Protein AF-A0A644ZK56-F1 (afdb_monomer)

Organism: NCBI:txid1076179

Foldseek 3Di:
DDDDCVVVVVVVVVVVVVVVPPVPDDDDDDDPCVVVVVVLVVLVVVLVVQLVVLVVVLVDDLVPDDPVRLLVSLVSCVVVVSVVDPPSLVVSCVVSVHDSVSSVVSVVVVVVD

Radius of gyration: 19.16 Å; Cα contacts (8 Å, |Δi|>4): 48; chains: 1; bounding box: 50×35×53 Å

Secondary structure (DSSP, 8-state):
-----HHHHHHHHHHHHHHH--TT----S-TTSHHHHHHHHHHHHHHHHHHHHHHHHHT--GGG--HHHHHHHHHHHHHTTGGGSTTHHHHHHHHHTS-HHHHHHHHHHHTT-

pLDDT: mean 80.93, std 18.7, range [33.81, 97.31]

Nearest PDB structures (foldseek):
  7bxx-assembly2_B  TM=3.144E-01  e=5.732E+00  Clostridium tetani E88

Structure (mmCIF, N/CA/C/O backbone):
data_AF-A0A644ZK56-F1
#
_entry.id   AF-A0A644ZK56-F1
#
loop_
_atom_site.group_PDB
_atom_site.id
_atom_site.type_symbol
_atom_site.label_atom_id
_atom_site.label_alt_id
_atom_site.label_comp_id
_atom_site.label_asym_id
_atom_site.label_entity_id
_atom_site.label_seq_id
_atom_site.pdbx_PDB_ins_code
_atom_site.Cartn_x
_atom_si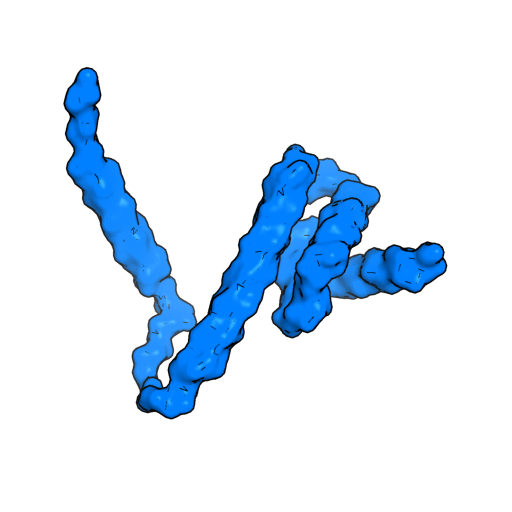te.Cartn_y
_atom_site.Cartn_z
_atom_site.occupancy
_atom_site.B_iso_or_equiv
_atom_site.auth_seq_id
_atom_site.auth_comp_id
_atom_site.auth_asym_id
_atom_site.auth_atom_id
_atom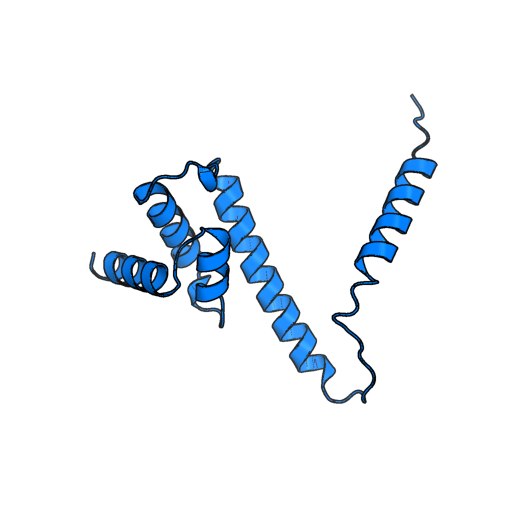_site.pdbx_PDB_model_num
ATOM 1 N N . MET A 1 1 ? 11.995 -7.591 -42.217 1.00 45.91 1 MET A N 1
ATOM 2 C CA . MET A 1 1 ? 12.918 -6.586 -41.652 1.00 45.91 1 MET A CA 1
ATOM 3 C C . MET A 1 1 ? 13.711 -7.303 -40.575 1.00 45.91 1 MET A C 1
ATOM 5 O O . MET A 1 1 ? 13.101 -7.749 -39.616 1.00 45.91 1 MET A O 1
ATOM 9 N N . ASN A 1 2 ? 15.000 -7.555 -40.804 1.00 46.06 2 ASN A N 1
ATOM 10 C CA . ASN A 1 2 ? 15.869 -8.178 -39.806 1.00 46.06 2 ASN A CA 1
ATOM 11 C C . ASN A 1 2 ? 16.413 -7.041 -38.938 1.00 46.06 2 ASN A C 1
ATOM 13 O O . ASN A 1 2 ? 17.191 -6.232 -39.436 1.00 46.06 2 ASN A O 1
ATOM 17 N N . ILE A 1 3 ? 15.897 -6.900 -37.719 1.00 71.25 3 ILE A N 1
ATOM 18 C CA . ILE A 1 3 ? 16.342 -5.863 -36.788 1.00 71.25 3 ILE A CA 1
ATOM 19 C C . ILE A 1 3 ? 17.386 -6.512 -35.895 1.00 71.25 3 ILE A C 1
ATOM 21 O O . ILE A 1 3 ? 17.092 -7.484 -35.200 1.00 71.25 3 ILE A O 1
ATOM 25 N N . ASP A 1 4 ? 18.605 -5.992 -35.961 1.00 73.88 4 ASP A N 1
ATOM 26 C CA . ASP A 1 4 ? 19.695 -6.429 -35.105 1.00 73.88 4 ASP A CA 1
ATOM 27 C C . ASP A 1 4 ? 19.423 -5.962 -33.669 1.00 73.88 4 ASP A C 1
ATOM 29 O O . ASP A 1 4 ? 19.371 -4.767 -33.382 1.00 73.88 4 ASP A O 1
ATOM 33 N N . ILE A 1 5 ? 19.188 -6.926 -32.781 1.00 82.69 5 ILE A N 1
ATOM 34 C CA . ILE A 1 5 ? 18.889 -6.706 -31.361 1.00 82.69 5 ILE A CA 1
ATOM 35 C C . ILE A 1 5 ? 20.122 -6.892 -30.470 1.00 82.69 5 ILE A C 1
ATOM 37 O O . ILE A 1 5 ? 20.001 -6.859 -29.246 1.00 82.69 5 ILE A O 1
ATOM 41 N N . THR A 1 6 ? 21.307 -7.094 -31.052 1.00 86.75 6 THR A N 1
ATOM 42 C CA . THR A 1 6 ? 22.541 -7.373 -30.303 1.00 86.75 6 THR A CA 1
ATOM 43 C C . THR A 1 6 ? 22.851 -6.261 -29.303 1.00 86.75 6 THR A C 1
ATOM 45 O O . THR A 1 6 ? 23.211 -6.533 -28.158 1.00 86.75 6 THR A O 1
ATOM 48 N N . ASP A 1 7 ? 22.647 -5.005 -29.695 1.00 83.94 7 ASP A N 1
ATOM 49 C CA . ASP A 1 7 ? 22.898 -3.864 -28.814 1.00 83.94 7 ASP A CA 1
ATOM 50 C C . ASP A 1 7 ? 21.850 -3.734 -27.702 1.00 83.94 7 ASP A C 1
ATOM 52 O O . ASP A 1 7 ? 22.176 -3.319 -26.590 1.00 83.94 7 ASP A O 1
ATOM 56 N N . LEU A 1 8 ? 20.613 -4.171 -27.957 1.00 85.12 8 LEU A N 1
ATOM 57 C CA . LEU A 1 8 ? 19.564 -4.214 -26.939 1.00 85.12 8 LEU A CA 1
ATOM 58 C C . LEU A 1 8 ? 19.853 -5.292 -25.884 1.00 85.12 8 LEU A C 1
ATOM 60 O O . LEU A 1 8 ? 19.662 -5.053 -24.693 1.00 85.12 8 LEU A O 1
ATOM 64 N N . LEU A 1 9 ? 20.364 -6.450 -26.311 1.00 82.12 9 LEU A N 1
ATOM 65 C CA . LEU A 1 9 ? 20.772 -7.530 -25.408 1.00 82.12 9 LEU A CA 1
ATOM 66 C C . LEU A 1 9 ? 21.972 -7.117 -24.545 1.00 82.12 9 LEU A C 1
ATOM 68 O O . LEU A 1 9 ? 21.956 -7.322 -23.336 1.00 82.12 9 LEU A O 1
ATOM 72 N N . ARG A 1 10 ? 22.961 -6.422 -25.122 1.00 84.56 10 ARG A N 1
ATOM 73 C CA . ARG A 1 10 ? 24.086 -5.868 -24.346 1.00 84.56 10 ARG A CA 1
ATOM 74 C C . ARG A 1 10 ? 23.635 -4.851 -23.301 1.00 84.56 10 ARG A C 1
ATOM 76 O O . ARG A 1 10 ? 24.148 -4.855 -22.187 1.00 84.56 10 ARG A O 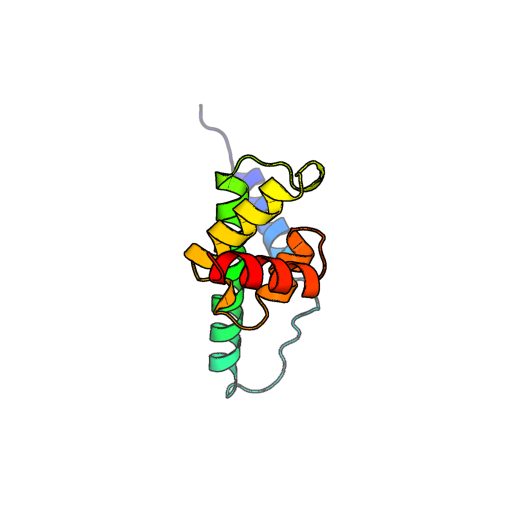1
ATOM 83 N N . ALA A 1 11 ? 22.685 -3.981 -23.645 1.00 85.06 11 ALA A N 1
ATOM 84 C CA . ALA A 1 11 ? 22.137 -3.019 -22.694 1.00 85.06 11 ALA A CA 1
ATOM 85 C C . ALA A 1 11 ? 21.414 -3.721 -21.533 1.00 85.06 11 ALA A C 1
ATOM 87 O O . ALA A 1 11 ? 21.584 -3.326 -20.381 1.00 85.06 11 ALA A O 1
ATOM 88 N N . HIS A 1 12 ? 20.655 -4.782 -21.823 1.00 83.31 12 HIS A N 1
ATOM 89 C CA . HIS A 1 12 ? 19.999 -5.600 -20.804 1.00 83.31 12 HIS A CA 1
ATOM 90 C C . HIS A 1 12 ? 21.002 -6.252 -19.839 1.00 83.31 12 HIS A C 1
ATOM 92 O O . HIS A 1 12 ? 20.793 -6.216 -18.625 1.00 83.31 12 HIS A O 1
ATOM 98 N N . ASP A 1 13 ? 22.096 -6.808 -20.358 1.00 82.25 13 ASP A N 1
ATOM 99 C CA . ASP A 1 13 ? 23.096 -7.494 -19.535 1.00 82.25 13 ASP A CA 1
ATOM 100 C C . ASP A 1 13 ? 23.841 -6.514 -18.619 1.00 82.25 13 ASP A C 1
ATOM 102 O O . ASP A 1 13 ? 23.969 -6.758 -17.422 1.00 82.25 13 ASP A O 1
ATOM 106 N N . LEU A 1 14 ? 24.219 -5.339 -19.135 1.00 82.94 14 LEU A N 1
ATOM 107 C CA . LEU A 1 14 ? 24.844 -4.286 -18.327 1.00 82.94 14 LEU A CA 1
ATOM 108 C C . LEU A 1 14 ? 23.910 -3.752 -17.231 1.00 82.94 14 LEU A C 1
ATOM 110 O O . LEU A 1 14 ? 24.354 -3.489 -16.113 1.00 82.94 14 LEU A O 1
ATOM 114 N N . LEU A 1 15 ? 22.619 -3.583 -17.537 1.00 82.06 15 LEU A N 1
ATOM 115 C CA . LEU A 1 15 ? 21.621 -3.169 -16.548 1.00 82.06 15 LEU A CA 1
ATOM 116 C C . LEU A 1 15 ? 21.403 -4.253 -15.486 1.00 82.06 15 LEU A C 1
ATOM 118 O O . LEU A 1 15 ? 21.271 -3.924 -14.309 1.00 82.06 15 LEU A O 1
ATOM 122 N N . SER A 1 16 ? 21.410 -5.526 -15.884 1.00 71.94 16 SER A N 1
ATOM 123 C CA . SER A 1 16 ? 21.289 -6.661 -14.964 1.00 71.94 16 SER A CA 1
ATOM 124 C C . SER A 1 16 ? 22.471 -6.726 -14.000 1.00 71.94 16 SER A C 1
ATOM 126 O O . SER A 1 16 ? 22.264 -6.824 -12.790 1.00 71.94 16 SER A O 1
ATOM 128 N N . ASP A 1 17 ? 23.695 -6.571 -14.505 1.00 74.62 17 ASP A N 1
ATOM 129 C CA . ASP A 1 17 ? 24.903 -6.530 -13.676 1.00 74.62 17 ASP A CA 1
ATOM 130 C C . ASP A 1 17 ? 24.872 -5.360 -12.684 1.00 74.62 17 ASP A C 1
ATOM 132 O O . ASP A 1 17 ? 25.224 -5.519 -11.515 1.00 74.62 17 ASP A O 1
ATOM 136 N N . LEU A 1 18 ? 24.378 -4.190 -13.102 1.00 70.38 18 LEU A N 1
ATOM 137 C CA . LEU A 1 18 ? 24.281 -3.019 -12.229 1.00 70.38 18 LEU A CA 1
ATOM 138 C C . LEU A 1 18 ? 23.278 -3.216 -11.080 1.00 70.38 18 LEU A C 1
ATOM 140 O O . LEU A 1 18 ? 23.518 -2.756 -9.964 1.00 70.38 18 LEU A O 1
ATOM 144 N N . VAL A 1 19 ? 22.170 -3.922 -11.331 1.00 70.56 19 VAL A N 1
ATOM 145 C CA . VAL A 1 19 ? 21.156 -4.249 -10.310 1.00 70.56 19 VAL A CA 1
ATOM 146 C C . VAL A 1 19 ? 21.698 -5.248 -9.280 1.00 70.56 19 VAL A C 1
ATOM 148 O O . VAL A 1 19 ? 21.314 -5.195 -8.109 1.00 70.56 19 VAL A O 1
ATOM 151 N N . VAL A 1 20 ? 22.626 -6.125 -9.680 1.00 58.91 20 VAL A N 1
ATOM 152 C CA . VAL A 1 20 ? 23.298 -7.078 -8.779 1.00 58.91 20 VAL A CA 1
ATOM 153 C C . VAL A 1 20 ? 24.310 -6.380 -7.858 1.00 58.91 20 VAL A C 1
ATOM 155 O O . VAL A 1 20 ? 24.513 -6.825 -6.729 1.00 58.91 20 VAL A O 1
ATOM 158 N N . ILE A 1 21 ? 24.870 -5.232 -8.256 1.00 50.41 21 ILE A N 1
ATOM 159 C CA . ILE A 1 21 ? 25.763 -4.403 -7.421 1.00 50.41 21 ILE A CA 1
ATOM 160 C C . ILE A 1 21 ? 24.935 -3.489 -6.492 1.00 50.41 21 ILE A C 1
ATOM 162 O O . ILE A 1 21 ? 25.194 -2.298 -6.339 1.00 50.41 21 ILE A O 1
ATOM 166 N N . ASN A 1 22 ? 23.916 -4.035 -5.827 1.00 45.34 22 ASN A N 1
ATOM 167 C CA . ASN A 1 22 ? 23.358 -3.408 -4.634 1.00 45.34 22 ASN A CA 1
ATOM 168 C C . ASN A 1 22 ? 24.117 -3.955 -3.408 1.00 45.34 22 ASN A C 1
ATOM 170 O O . ASN A 1 22 ? 23.954 -5.129 -3.068 1.00 45.34 22 ASN A O 1
ATOM 174 N N . PRO A 1 23 ? 24.933 -3.146 -2.704 1.00 45.72 23 PRO A N 1
ATOM 175 C CA . PRO A 1 23 ? 25.720 -3.604 -1.558 1.00 45.72 23 PRO A CA 1
ATOM 176 C C . PRO A 1 23 ? 24.884 -4.013 -0.328 1.00 45.72 23 PRO A C 1
ATOM 178 O O . PRO A 1 23 ? 25.461 -4.369 0.696 1.00 45.72 23 PRO A O 1
ATOM 181 N N . ALA A 1 24 ? 23.548 -4.031 -0.406 1.00 50.28 24 ALA A N 1
ATOM 182 C CA . ALA A 1 24 ? 22.684 -4.566 0.648 1.00 50.28 24 ALA A CA 1
ATOM 183 C C . ALA A 1 24 ? 22.723 -6.106 0.796 1.00 50.28 24 ALA A C 1
ATOM 185 O O . ALA A 1 24 ? 22.090 -6.641 1.704 1.00 50.28 24 ALA A O 1
ATOM 186 N N . ARG A 1 25 ? 23.466 -6.839 -0.048 1.00 51.22 25 ARG A N 1
ATOM 187 C CA . ARG A 1 25 ? 23.716 -8.282 0.123 1.00 51.22 25 ARG A CA 1
ATOM 188 C C . ARG A 1 25 ? 25.200 -8.624 -0.014 1.00 51.22 25 ARG A C 1
ATOM 190 O O . ARG A 1 25 ? 25.639 -9.121 -1.043 1.00 51.22 25 ARG A O 1
ATOM 197 N N . ARG A 1 26 ? 25.978 -8.406 1.048 1.00 42.59 26 ARG A N 1
ATOM 198 C CA . ARG A 1 26 ? 27.224 -9.161 1.257 1.00 42.59 26 ARG A CA 1
ATOM 199 C C . ARG A 1 26 ? 26.908 -10.383 2.116 1.00 42.59 26 ARG A C 1
ATOM 201 O O . ARG A 1 26 ? 26.750 -10.262 3.325 1.00 42.59 26 ARG A O 1
ATOM 208 N N . GLN A 1 27 ? 26.766 -11.531 1.461 1.00 47.91 27 GLN A N 1
ATOM 209 C CA . GLN A 1 27 ? 26.772 -12.851 2.085 1.00 47.91 27 GLN A CA 1
ATOM 210 C C . GLN A 1 27 ? 28.219 -13.354 2.116 1.00 47.91 27 GLN A C 1
ATOM 212 O O . GLN A 1 27 ? 28.753 -13.710 1.074 1.00 47.91 27 GLN A O 1
ATOM 217 N N . ASP A 1 28 ? 28.815 -13.414 3.304 1.00 46.06 28 ASP A N 1
ATOM 218 C CA . ASP A 1 28 ? 30.020 -14.200 3.593 1.00 46.06 28 ASP A CA 1
ATOM 219 C C . ASP A 1 28 ? 29.846 -14.836 4.985 1.00 46.06 28 ASP A C 1
ATOM 221 O O . ASP A 1 28 ? 30.267 -14.262 5.986 1.00 46.06 28 ASP A O 1
ATOM 225 N N . ALA A 1 29 ? 29.152 -15.982 5.064 1.00 33.81 29 ALA A N 1
ATOM 226 C CA . ALA A 1 29 ? 29.120 -16.907 6.215 1.00 33.81 29 ALA A CA 1
ATOM 227 C C . ALA A 1 29 ? 28.318 -18.195 5.878 1.00 33.81 29 ALA A C 1
ATOM 229 O O . ALA A 1 29 ? 27.509 -18.171 4.951 1.00 33.81 29 ALA A O 1
ATOM 230 N N . PRO A 1 30 ? 28.564 -19.339 6.557 1.00 40.84 30 PRO A N 1
ATOM 231 C CA . PRO A 1 30 ? 28.507 -20.674 5.962 1.00 40.84 30 PRO A CA 1
ATOM 232 C C . PRO A 1 30 ? 27.110 -21.310 5.850 1.00 40.84 30 PRO A C 1
ATOM 234 O O . PRO A 1 30 ? 26.130 -20.907 6.463 1.00 40.84 30 PRO A O 1
ATOM 237 N N . GLU A 1 31 ? 27.057 -22.352 5.024 1.00 46.44 31 GLU A N 1
ATOM 238 C CA . GLU A 1 31 ? 25.918 -22.878 4.258 1.00 46.44 31 GLU A CA 1
ATOM 239 C C . GLU A 1 31 ? 24.784 -23.590 5.027 1.00 46.44 31 GLU A C 1
ATOM 241 O O . GLU A 1 31 ? 24.080 -24.414 4.447 1.00 46.44 31 GLU A O 1
ATOM 246 N N . ALA A 1 32 ? 24.537 -23.257 6.295 1.00 44.06 32 ALA A N 1
ATOM 247 C CA . ALA A 1 32 ? 23.440 -23.848 7.071 1.00 44.06 32 ALA A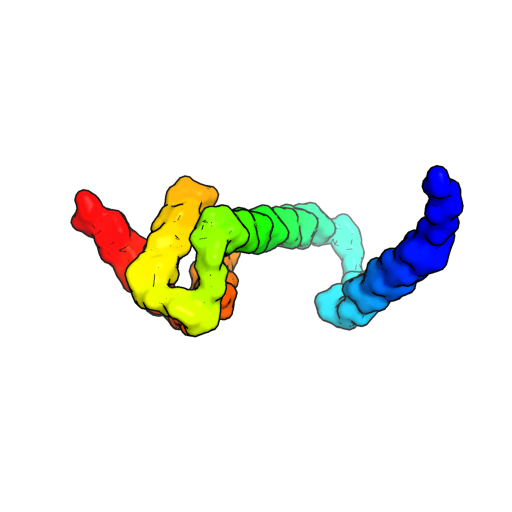 CA 1
ATOM 248 C C . ALA A 1 32 ? 22.139 -23.011 7.093 1.00 44.06 32 ALA A C 1
ATOM 250 O O . ALA A 1 32 ? 21.104 -23.526 7.508 1.00 44.06 32 ALA A O 1
ATOM 251 N N . GLU A 1 33 ? 22.144 -21.759 6.610 1.00 44.84 33 GLU A N 1
ATOM 252 C CA . GLU A 1 33 ? 20.998 -20.828 6.750 1.00 44.84 33 GLU A CA 1
ATOM 253 C C . GLU A 1 33 ? 20.255 -20.482 5.436 1.00 44.84 33 GLU A C 1
ATOM 255 O O . GLU A 1 33 ? 19.207 -19.834 5.454 1.00 44.84 33 GLU A O 1
ATOM 260 N N . LYS A 1 34 ? 20.722 -20.968 4.274 1.00 46.25 34 LYS A N 1
ATOM 261 C CA . LYS A 1 34 ? 20.186 -20.585 2.943 1.00 46.25 34 LYS A CA 1
ATOM 262 C C . LYS A 1 34 ? 18.727 -21.006 2.676 1.00 46.25 34 LYS A C 1
ATOM 264 O O . LYS A 1 34 ? 18.108 -20.497 1.739 1.00 46.25 34 LYS A O 1
ATOM 269 N N . SER A 1 35 ? 18.159 -21.929 3.450 1.00 50.69 35 SER A N 1
ATOM 270 C CA . SER A 1 35 ? 16.767 -22.379 3.289 1.00 50.69 35 SER A CA 1
ATOM 271 C C . SER A 1 35 ? 15.746 -21.391 3.866 1.00 50.69 35 SER A C 1
ATOM 273 O O . SER A 1 35 ? 14.667 -21.249 3.290 1.00 50.69 35 SER A O 1
ATOM 275 N N . PHE A 1 36 ? 16.087 -20.655 4.929 1.00 46.94 36 PHE A N 1
ATOM 276 C CA . PHE A 1 36 ? 15.198 -19.640 5.513 1.00 46.94 36 PHE A CA 1
ATOM 277 C C . PHE A 1 36 ? 15.163 -18.349 4.678 1.00 46.94 36 PHE A C 1
ATOM 279 O O . PHE A 1 36 ? 14.083 -17.812 4.434 1.00 46.94 36 PHE A O 1
ATOM 286 N N . GLU A 1 37 ? 16.308 -17.892 4.156 1.00 45.69 37 GLU A N 1
ATOM 287 C CA . GLU A 1 37 ? 16.375 -16.656 3.355 1.00 45.69 37 GLU A CA 1
ATOM 288 C C . GLU A 1 37 ? 15.683 -16.769 1.985 1.00 45.69 37 GLU A C 1
ATOM 290 O O . GLU A 1 37 ? 15.062 -15.811 1.520 1.00 45.69 37 GLU A O 1
ATOM 295 N N . ARG A 1 38 ? 15.747 -17.937 1.322 1.00 50.34 38 ARG A N 1
ATOM 296 C CA . ARG A 1 38 ? 15.025 -18.153 0.052 1.00 50.34 38 ARG A CA 1
ATOM 297 C C . ARG A 1 38 ? 13.509 -18.149 0.240 1.00 50.34 38 ARG A C 1
ATOM 299 O O . ARG A 1 38 ? 12.802 -17.654 -0.634 1.00 50.34 38 ARG A O 1
ATOM 306 N N . PHE A 1 39 ? 13.017 -18.690 1.356 1.00 53.34 39 PHE A N 1
ATOM 307 C CA . PHE A 1 39 ? 11.586 -18.709 1.652 1.00 53.34 39 PHE A CA 1
ATOM 308 C C . PHE A 1 39 ? 11.064 -17.298 1.945 1.00 53.34 39 PHE A C 1
ATOM 310 O O . PHE A 1 39 ? 10.080 -16.881 1.339 1.00 53.34 39 PHE A O 1
ATOM 317 N N . ASP A 1 40 ? 11.766 -16.535 2.787 1.00 60.25 40 ASP A N 1
ATOM 318 C CA . ASP A 1 40 ? 11.382 -15.159 3.119 1.00 60.25 40 ASP A CA 1
ATOM 319 C C . ASP A 1 40 ? 11.418 -14.249 1.880 1.00 60.25 40 ASP A C 1
ATOM 321 O O . ASP A 1 40 ? 10.436 -13.580 1.570 1.00 60.25 40 ASP A O 1
ATOM 325 N N . GLY A 1 41 ? 12.482 -14.325 1.069 1.00 66.06 41 GLY A N 1
ATOM 326 C CA . GLY A 1 41 ? 12.588 -13.554 -0.175 1.00 66.06 41 GLY A CA 1
ATOM 327 C C . GLY A 1 41 ? 11.511 -13.887 -1.216 1.00 66.06 41 GLY A C 1
ATOM 328 O O . GLY A 1 41 ? 11.051 -12.988 -1.922 1.00 66.06 41 GLY A O 1
ATOM 329 N N . SER A 1 42 ? 11.086 -15.153 -1.292 1.00 77.31 42 SER A N 1
ATOM 330 C CA . SER A 1 42 ? 10.023 -15.597 -2.201 1.00 77.31 42 SER A CA 1
ATOM 331 C C . SER A 1 42 ? 8.632 -15.176 -1.726 1.00 77.31 42 SER A C 1
ATOM 333 O O . SER A 1 42 ? 7.787 -14.823 -2.544 1.00 77.31 42 SER A O 1
ATOM 335 N N . VAL A 1 43 ? 8.360 -15.207 -0.420 1.00 81.44 43 VAL A N 1
ATOM 336 C CA . VAL A 1 43 ? 7.080 -14.732 0.134 1.00 81.44 43 VAL A CA 1
ATOM 337 C C . VAL A 1 43 ? 6.961 -13.222 -0.049 1.00 81.44 43 VAL A C 1
ATOM 339 O O . VAL A 1 43 ? 5.933 -12.706 -0.485 1.00 81.44 43 VAL A O 1
ATOM 342 N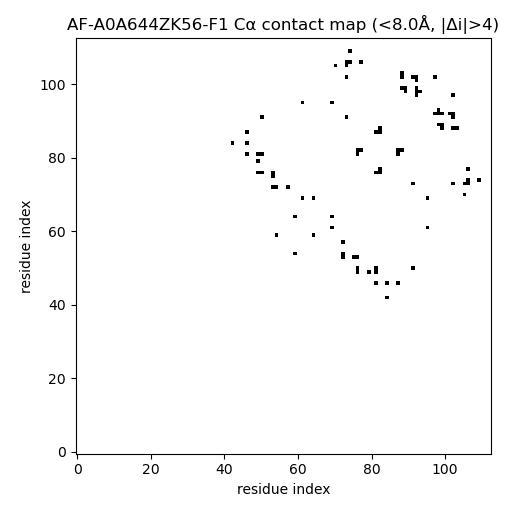 N . ASP A 1 44 ? 8.051 -12.515 0.218 1.00 83.94 44 ASP A N 1
ATOM 343 C CA . ASP A 1 44 ? 8.165 -11.075 0.072 1.00 83.94 44 ASP A CA 1
ATOM 344 C C . ASP A 1 44 ? 7.954 -10.616 -1.384 1.00 83.94 44 ASP A C 1
ATOM 346 O O . ASP A 1 44 ? 7.285 -9.607 -1.630 1.00 83.94 44 ASP A O 1
ATOM 350 N N . SER A 1 45 ? 8.473 -11.372 -2.363 1.00 86.25 45 SER A N 1
ATOM 351 C CA . SER A 1 45 ? 8.226 -11.120 -3.788 1.00 86.25 45 SER A CA 1
ATOM 352 C C . SER A 1 45 ? 6.784 -11.403 -4.196 1.00 86.25 45 SER A C 1
ATOM 354 O O . SER A 1 45 ? 6.215 -10.589 -4.913 1.00 86.25 45 SER A O 1
ATOM 356 N N . ILE A 1 46 ? 6.173 -12.481 -3.693 1.00 88.56 46 ILE A N 1
ATOM 357 C CA . ILE A 1 46 ? 4.760 -12.792 -3.963 1.00 88.56 46 ILE A CA 1
ATOM 358 C C . ILE A 1 46 ? 3.857 -11.667 -3.441 1.00 88.56 46 ILE A C 1
ATOM 360 O O . ILE A 1 46 ? 2.962 -11.206 -4.144 1.00 88.56 46 ILE A O 1
ATOM 364 N N . VAL A 1 47 ? 4.109 -11.170 -2.226 1.00 91.19 47 VAL A N 1
ATOM 365 C CA . VAL A 1 47 ? 3.349 -10.043 -1.660 1.00 91.19 47 VAL A CA 1
ATOM 366 C C . VAL A 1 47 ? 3.471 -8.799 -2.540 1.00 91.19 47 VAL A C 1
ATOM 368 O O . VAL A 1 47 ? 2.463 -8.144 -2.797 1.00 91.19 47 VAL A O 1
ATOM 371 N N . ARG A 1 48 ? 4.682 -8.475 -3.016 1.00 92.88 48 ARG A N 1
ATOM 372 C CA . ARG A 1 48 ? 4.890 -7.358 -3.953 1.00 92.88 48 ARG A CA 1
ATOM 373 C C . ARG A 1 48 ? 4.104 -7.546 -5.245 1.00 92.88 48 ARG A C 1
ATOM 375 O O . ARG A 1 48 ? 3.362 -6.652 -5.624 1.00 92.88 48 ARG A O 1
ATOM 382 N N . GLU A 1 49 ? 4.209 -8.718 -5.861 1.00 93.38 49 GLU A N 1
ATOM 383 C CA . GLU A 1 49 ? 3.531 -9.025 -7.120 1.00 93.38 49 GLU A CA 1
ATOM 384 C C . GLU A 1 49 ? 2.010 -8.875 -7.001 1.00 93.38 49 GLU A C 1
ATOM 386 O O . GLU A 1 49 ? 1.369 -8.291 -7.876 1.00 93.38 49 GLU A O 1
ATOM 391 N N . ILE A 1 50 ? 1.419 -9.330 -5.892 1.00 93.50 50 ILE A N 1
ATOM 392 C CA . ILE A 1 50 ? -0.019 -9.172 -5.653 1.00 93.50 50 ILE A CA 1
ATOM 393 C C . ILE A 1 50 ? -0.388 -7.691 -5.497 1.00 93.50 50 ILE A C 1
ATOM 395 O O . ILE A 1 50 ? -1.398 -7.259 -6.057 1.00 93.50 50 ILE A O 1
ATOM 399 N N . ILE A 1 51 ? 0.406 -6.915 -4.751 1.00 95.25 51 ILE A N 1
ATOM 400 C CA . ILE A 1 51 ? 0.183 -5.473 -4.567 1.00 95.25 51 ILE A CA 1
ATOM 401 C C . ILE A 1 51 ? 0.219 -4.757 -5.920 1.00 95.25 51 ILE A C 1
ATOM 403 O O . ILE A 1 51 ? -0.737 -4.056 -6.261 1.00 95.25 51 ILE A O 1
ATOM 407 N N . ASP A 1 52 ? 1.271 -4.990 -6.704 1.00 94.75 52 ASP A N 1
ATOM 408 C CA . ASP A 1 52 ? 1.473 -4.372 -8.014 1.00 94.75 52 ASP A CA 1
ATOM 409 C C . ASP A 1 52 ? 0.353 -4.758 -8.984 1.00 94.75 52 ASP A C 1
ATOM 411 O O . ASP A 1 52 ? -0.214 -3.896 -9.656 1.00 94.75 52 ASP A O 1
ATOM 415 N N . THR A 1 53 ? -0.045 -6.033 -8.988 1.00 95.06 53 THR A N 1
ATOM 416 C CA . THR A 1 53 ? -1.158 -6.531 -9.805 1.00 95.06 53 THR A CA 1
ATOM 417 C C . THR A 1 53 ? -2.465 -5.828 -9.452 1.00 95.06 53 THR A C 1
ATOM 419 O O . THR A 1 53 ? -3.166 -5.358 -10.340 1.00 95.06 53 THR A O 1
ATOM 422 N N . VAL A 1 54 ? -2.800 -5.702 -8.163 1.00 96.25 54 VAL A N 1
ATOM 423 C CA . VAL A 1 54 ? -4.043 -5.039 -7.729 1.00 96.25 54 VAL A CA 1
ATOM 424 C C . VAL A 1 54 ? -4.059 -3.557 -8.107 1.00 96.25 54 VAL A C 1
ATOM 426 O O . VAL A 1 54 ? -5.109 -3.028 -8.479 1.00 96.25 54 VAL A O 1
ATOM 429 N N . ILE A 1 55 ? -2.915 -2.877 -8.015 1.00 94.75 55 ILE A N 1
ATOM 430 C CA . ILE A 1 55 ? -2.792 -1.473 -8.423 1.00 94.75 55 ILE A CA 1
ATOM 431 C C . ILE A 1 55 ? -2.950 -1.355 -9.939 1.00 94.75 55 ILE A C 1
ATOM 433 O O . ILE A 1 55 ? -3.749 -0.541 -10.401 1.00 94.75 55 ILE A O 1
ATOM 437 N N . LEU A 1 56 ? -2.262 -2.199 -10.707 1.00 93.88 56 LEU A N 1
ATOM 438 C CA . LEU A 1 56 ? -2.333 -2.206 -12.165 1.00 93.88 56 LEU A CA 1
ATOM 439 C C . LEU A 1 56 ? -3.756 -2.493 -12.666 1.00 93.88 56 LEU A C 1
ATOM 441 O O . LEU A 1 56 ? -4.284 -1.734 -13.476 1.00 93.88 56 LEU A O 1
ATOM 445 N N . GLU A 1 57 ? -4.406 -3.531 -12.131 1.00 92.94 57 GLU A N 1
ATOM 446 C CA . GLU A 1 57 ? -5.791 -3.913 -12.452 1.00 92.94 57 GLU A CA 1
ATOM 447 C C . GLU A 1 57 ? -6.797 -2.800 -12.123 1.00 92.94 57 GLU A C 1
ATOM 449 O O . GLU A 1 57 ? -7.862 -2.721 -12.731 1.00 92.94 57 GLU A O 1
ATOM 454 N N . SER A 1 58 ? -6.481 -1.929 -11.160 1.00 92.38 58 SER A N 1
ATOM 455 C CA . SER A 1 58 ? -7.366 -0.829 -10.784 1.00 92.38 58 SER A CA 1
ATOM 456 C C . SER A 1 58 ? -7.360 0.344 -11.764 1.00 92.38 58 SER A C 1
ATOM 458 O O . SER A 1 58 ? -8.308 1.126 -11.758 1.00 92.38 58 SER A O 1
ATOM 460 N N . GLY A 1 59 ? -6.294 0.503 -12.560 1.00 91.75 59 GLY A N 1
ATOM 461 C CA . GLY A 1 59 ? -6.090 1.665 -13.433 1.00 91.75 59 GLY A CA 1
ATOM 462 C C . GLY A 1 59 ? -5.904 3.001 -12.697 1.00 91.75 59 GLY A C 1
ATOM 463 O O . GLY A 1 59 ? -5.905 4.056 -13.331 1.00 91.75 59 GLY A O 1
ATOM 464 N N . LEU A 1 60 ? -5.760 2.980 -11.368 1.00 90.50 60 LEU A N 1
ATOM 465 C CA . LEU A 1 60 ? -5.681 4.180 -10.542 1.00 90.50 60 LEU A CA 1
ATOM 466 C C . LEU A 1 60 ? -4.264 4.754 -10.501 1.00 90.50 60 LEU A C 1
ATOM 468 O O . LEU A 1 60 ? -3.273 4.034 -10.377 1.00 90.50 60 LEU A O 1
ATOM 472 N N . LYS A 1 61 ? -4.175 6.086 -10.484 1.00 90.88 61 LYS A N 1
ATOM 473 C CA . LYS A 1 61 ? -2.953 6.795 -10.095 1.00 90.88 61 LYS A CA 1
ATOM 474 C C . LYS A 1 61 ? -2.959 6.982 -8.583 1.00 90.88 61 LYS A C 1
ATOM 476 O O . LYS A 1 61 ? -3.759 7.752 -8.064 1.00 90.88 61 LYS A O 1
ATOM 481 N N . LEU A 1 62 ? -2.055 6.308 -7.868 1.00 88.62 62 LEU A N 1
ATOM 482 C CA . LEU A 1 62 ? -2.022 6.342 -6.396 1.00 88.62 62 LEU A CA 1
ATOM 483 C C . LEU A 1 62 ? -1.893 7.758 -5.814 1.00 88.62 62 LEU A C 1
ATOM 485 O O . LEU A 1 62 ? -2.484 8.038 -4.771 1.00 88.62 62 LEU A O 1
ATOM 489 N N . VAL A 1 63 ? -1.168 8.645 -6.500 1.00 89.19 63 VAL A N 1
ATOM 490 C CA . VAL A 1 63 ? -0.965 10.045 -6.087 1.00 89.19 63 VAL A CA 1
ATOM 491 C C . VAL A 1 63 ? -2.284 10.820 -6.027 1.00 89.19 63 VAL A C 1
ATOM 493 O O . VAL A 1 63 ? -2.500 11.566 -5.077 1.00 89.19 63 VAL A O 1
ATOM 496 N N . ASP A 1 64 ? -3.183 10.578 -6.982 1.00 89.88 64 ASP A N 1
ATOM 497 C CA . ASP A 1 64 ? -4.457 11.297 -7.117 1.00 89.88 64 ASP A CA 1
ATOM 498 C C . ASP A 1 64 ? -5.642 10.500 -6.542 1.00 89.88 64 ASP A C 1
ATOM 500 O O . ASP A 1 64 ? -6.793 10.923 -6.637 1.00 89.88 64 ASP A O 1
ATOM 504 N N . SER A 1 65 ? -5.370 9.329 -5.955 1.00 91.00 65 SER A N 1
ATOM 505 C CA . SER A 1 65 ? -6.409 8.430 -5.456 1.00 91.00 65 SER A CA 1
ATOM 506 C C . SER A 1 65 ? -7.076 8.962 -4.188 1.00 91.00 65 SER A C 1
ATOM 508 O O . SER A 1 65 ? -6.436 9.374 -3.213 1.00 91.00 65 SER A O 1
ATOM 510 N N . THR A 1 66 ? -8.400 8.904 -4.188 1.00 95.25 66 THR A N 1
ATOM 511 C CA . THR A 1 66 ? -9.260 9.262 -3.066 1.00 95.25 66 THR A CA 1
ATOM 512 C C . THR A 1 66 ? -9.161 8.239 -1.934 1.00 95.25 66 THR A C 1
ATOM 514 O O . THR A 1 66 ? -8.703 7.104 -2.092 1.00 95.25 66 THR A O 1
ATOM 517 N N . THR A 1 67 ? -9.654 8.610 -0.751 1.00 92.62 67 THR A N 1
ATOM 518 C CA . THR A 1 67 ? -9.709 7.691 0.394 1.00 92.62 67 THR A CA 1
ATOM 519 C C . THR A 1 67 ? -10.529 6.432 0.106 1.00 92.62 67 THR A C 1
ATOM 521 O O . THR A 1 67 ? -10.116 5.346 0.508 1.00 92.62 67 THR A O 1
ATOM 524 N N . SER A 1 68 ? -11.653 6.560 -0.604 1.00 93.25 68 SER A N 1
ATOM 525 C CA . SER A 1 68 ? -12.511 5.423 -0.958 1.00 93.25 68 SER A CA 1
ATOM 526 C C . SER A 1 68 ? -11.814 4.474 -1.939 1.00 93.25 68 SER A C 1
ATOM 528 O O . SER A 1 68 ? -11.837 3.261 -1.751 1.00 93.25 68 SER A O 1
ATOM 530 N N . GLU A 1 69 ? -11.091 5.011 -2.923 1.00 95.44 69 GLU A N 1
ATOM 531 C CA . GLU A 1 69 ? -10.302 4.205 -3.860 1.00 95.44 69 GLU A CA 1
ATOM 532 C C . GLU A 1 69 ? -9.166 3.448 -3.161 1.00 95.44 69 GLU A C 1
ATOM 534 O O . GLU A 1 69 ? -8.956 2.262 -3.425 1.00 95.44 69 GLU A O 1
ATOM 539 N N . LYS A 1 70 ? -8.475 4.088 -2.207 1.00 94.75 70 LYS A N 1
ATOM 540 C CA . LYS A 1 70 ? -7.467 3.410 -1.375 1.00 94.75 70 LYS A CA 1
ATOM 541 C C . LYS A 1 70 ? -8.085 2.299 -0.524 1.00 94.75 70 LYS A C 1
ATOM 543 O O . LYS A 1 70 ? -7.495 1.228 -0.415 1.00 94.75 70 LYS A O 1
ATOM 548 N N . GLN A 1 71 ? -9.274 2.513 0.041 1.00 95.12 71 GLN A N 1
ATOM 549 C CA . GLN A 1 71 ? -10.009 1.465 0.760 1.00 95.12 71 GLN A CA 1
ATOM 550 C C . GLN A 1 71 ? -10.377 0.295 -0.160 1.00 95.12 71 GLN A C 1
ATOM 552 O O . GLN A 1 71 ? -10.173 -0.854 0.219 1.00 95.12 71 GLN A O 1
ATOM 557 N N . ALA A 1 72 ? -10.833 0.566 -1.386 1.00 95.25 72 ALA A N 1
ATOM 558 C CA . ALA A 1 72 ? -11.136 -0.475 -2.366 1.00 95.25 72 ALA A CA 1
ATOM 559 C C . ALA A 1 72 ? -9.888 -1.287 -2.763 1.00 95.25 72 ALA A C 1
ATOM 561 O O . ALA A 1 72 ? -9.952 -2.511 -2.889 1.00 95.25 72 ALA A O 1
ATOM 562 N N . LEU A 1 73 ? -8.731 -0.632 -2.924 1.00 96.81 73 LEU A N 1
ATOM 563 C CA . LEU A 1 73 ? -7.448 -1.310 -3.147 1.00 96.81 73 LEU A CA 1
ATOM 564 C C . LEU A 1 73 ? -7.079 -2.227 -1.977 1.00 96.81 73 LEU A C 1
ATOM 566 O O . LEU A 1 73 ? -6.772 -3.396 -2.201 1.00 96.81 73 LEU A O 1
ATOM 570 N N . ILE A 1 74 ? -7.169 -1.723 -0.745 1.00 96.62 74 ILE A N 1
ATOM 571 C CA . ILE A 1 74 ? -6.890 -2.499 0.472 1.00 96.62 74 ILE A CA 1
ATOM 572 C C . ILE A 1 74 ? -7.838 -3.694 0.578 1.00 96.62 74 ILE A C 1
ATOM 574 O O . ILE A 1 74 ? -7.388 -4.798 0.864 1.00 96.62 74 ILE A O 1
ATOM 578 N N . GLY A 1 75 ? -9.118 -3.515 0.256 1.00 96.19 75 GLY A N 1
ATOM 579 C CA . GLY A 1 75 ? -10.084 -4.608 0.235 1.00 96.19 75 GLY A CA 1
ATOM 580 C C . GLY A 1 75 ? -9.762 -5.694 -0.785 1.00 96.19 75 GLY A C 1
ATOM 581 O O . GLY A 1 75 ? -9.832 -6.880 -0.471 1.00 96.19 75 GLY A O 1
ATOM 58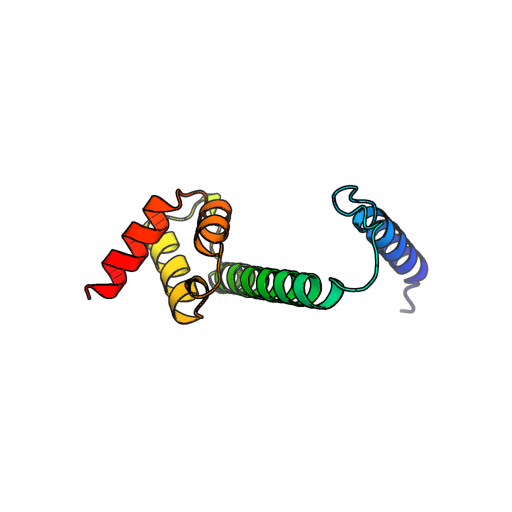2 N N . ARG A 1 76 ? -9.331 -5.314 -1.994 1.00 96.69 76 ARG A N 1
ATOM 583 C CA . ARG A 1 76 ? -8.857 -6.281 -2.998 1.00 96.69 76 ARG A CA 1
ATOM 584 C C . ARG A 1 76 ? -7.611 -7.033 -2.527 1.00 96.69 76 ARG A C 1
ATOM 586 O O . ARG A 1 76 ? -7.507 -8.234 -2.760 1.00 96.69 76 ARG A O 1
ATOM 593 N N . MET A 1 77 ? -6.684 -6.352 -1.853 1.00 96.50 77 MET A N 1
ATOM 594 C CA . MET A 1 77 ? -5.494 -6.982 -1.269 1.00 96.50 77 MET A CA 1
ATOM 595 C C . MET A 1 77 ? -5.861 -7.953 -0.134 1.00 96.50 77 MET A C 1
ATOM 597 O O . MET A 1 77 ? -5.317 -9.056 -0.082 1.00 96.50 77 MET A O 1
ATOM 601 N N . GLU A 1 78 ? -6.818 -7.594 0.726 1.00 96.00 78 GLU A N 1
ATOM 602 C CA . GLU A 1 78 ? -7.354 -8.471 1.779 1.00 96.00 78 GLU A CA 1
ATOM 603 C C . GLU A 1 78 ? -8.022 -9.714 1.187 1.00 96.00 78 GLU A C 1
ATOM 605 O O . GLU A 1 78 ? -7.701 -10.833 1.587 1.00 96.00 78 GLU A O 1
ATOM 610 N N . ALA A 1 79 ? -8.854 -9.550 0.154 1.00 95.06 79 ALA A N 1
ATOM 611 C CA . ALA A 1 79 ? -9.484 -10.667 -0.547 1.00 95.06 79 ALA A CA 1
ATOM 612 C C . ALA A 1 79 ? -8.457 -11.620 -1.191 1.00 95.06 79 ALA A C 1
ATOM 614 O O . ALA A 1 79 ? -8.664 -12.834 -1.208 1.00 95.06 79 ALA A O 1
ATOM 615 N N . LYS A 1 80 ? -7.320 -11.093 -1.671 1.00 94.00 80 LYS A N 1
ATOM 616 C CA . LYS A 1 80 ? -6.183 -11.890 -2.172 1.00 94.00 80 LYS A CA 1
ATOM 617 C C . LYS A 1 80 ? -5.279 -12.437 -1.048 1.00 94.00 80 LYS A C 1
ATOM 619 O O . LYS A 1 80 ? -4.306 -13.131 -1.329 1.00 94.00 80 LYS A O 1
ATOM 624 N N . GLY A 1 81 ? -5.593 -12.170 0.222 1.00 93.62 81 GLY A N 1
ATOM 625 C CA . GLY A 1 81 ? -4.892 -12.710 1.389 1.00 93.62 81 GLY A CA 1
ATOM 626 C C . GLY A 1 81 ? -3.555 -12.041 1.712 1.00 93.62 81 GLY A C 1
ATOM 627 O O . GLY A 1 81 ? -2.777 -12.606 2.479 1.00 93.62 81 GLY A O 1
ATOM 628 N N . VAL A 1 82 ? -3.281 -10.851 1.167 1.00 95.19 82 VAL A N 1
ATOM 629 C CA . VAL A 1 82 ? -2.003 -10.132 1.337 1.00 95.19 82 VAL A CA 1
ATOM 630 C C . VAL A 1 82 ? -1.649 -9.932 2.812 1.00 95.19 82 VAL A C 1
ATOM 632 O O . VAL A 1 82 ? -0.507 -10.138 3.215 1.00 95.19 82 VAL A O 1
ATOM 635 N N . PHE A 1 83 ? -2.623 -9.588 3.651 1.00 95.31 83 PHE A N 1
ATOM 636 C CA . PHE A 1 83 ? -2.371 -9.263 5.056 1.00 95.31 83 PHE A CA 1
ATOM 637 C C . PHE A 1 83 ? -2.172 -10.487 5.964 1.00 95.31 83 PHE A C 1
ATOM 639 O O . PHE A 1 83 ? -1.879 -10.329 7.148 1.00 95.31 83 PHE A O 1
ATOM 646 N N . LYS A 1 84 ? -2.242 -11.709 5.414 1.00 92.50 84 LYS A N 1
ATOM 647 C CA . LYS A 1 84 ? -1.835 -12.941 6.112 1.00 92.50 84 LYS A CA 1
ATOM 648 C C . LYS A 1 84 ? -0.314 -13.085 6.192 1.00 92.50 84 LYS A C 1
ATOM 650 O O . LYS A 1 84 ? 0.189 -13.841 7.021 1.00 92.50 84 LYS A O 1
ATOM 655 N N . PHE A 1 85 ? 0.419 -12.375 5.336 1.00 92.19 85 PHE A N 1
ATOM 656 C CA . PHE A 1 85 ? 1.874 -12.414 5.304 1.00 92.19 85 PHE A CA 1
ATOM 657 C C . PHE A 1 85 ? 2.474 -11.399 6.281 1.00 92.19 85 PHE A C 1
ATOM 659 O O . PHE A 1 85 ? 2.042 -10.247 6.385 1.00 92.19 85 PHE A O 1
ATOM 666 N N . LYS A 1 86 ? 3.513 -11.825 7.004 1.00 88.56 86 LYS A N 1
ATOM 667 C CA . LYS A 1 86 ? 4.228 -10.969 7.955 1.00 88.56 86 LYS A CA 1
ATOM 668 C C . LYS A 1 86 ? 4.821 -9.757 7.227 1.00 88.56 86 LYS A C 1
ATOM 670 O O . LYS A 1 86 ? 5.421 -9.894 6.171 1.00 88.56 86 LYS A O 1
ATOM 675 N N . GLY A 1 87 ? 4.652 -8.566 7.800 1.00 89.62 87 GLY A N 1
ATOM 676 C CA . GLY A 1 87 ? 5.197 -7.321 7.241 1.00 89.62 87 GLY A CA 1
ATOM 677 C C . GLY A 1 87 ? 4.392 -6.712 6.086 1.00 89.62 87 GLY A C 1
ATOM 678 O O . GLY A 1 87 ? 4.647 -5.565 5.722 1.00 89.62 87 GLY A O 1
ATOM 679 N N . ALA A 1 88 ? 3.370 -7.404 5.567 1.00 94.31 88 ALA A N 1
ATOM 680 C CA . ALA A 1 88 ? 2.565 -6.911 4.450 1.00 94.31 88 ALA A CA 1
ATOM 681 C C . ALA A 1 88 ? 1.854 -5.584 4.757 1.00 94.31 88 ALA A C 1
ATOM 683 O O . ALA A 1 88 ? 1.792 -4.712 3.897 1.00 94.31 88 ALA A O 1
ATOM 684 N N . VAL A 1 89 ? 1.389 -5.386 5.997 1.00 96.19 89 VAL A N 1
ATOM 685 C CA . VAL A 1 89 ? 0.750 -4.127 6.427 1.00 96.19 89 VAL A CA 1
ATOM 686 C C . VAL A 1 89 ? 1.670 -2.926 6.212 1.00 96.19 89 VAL A C 1
ATOM 688 O O . VAL A 1 89 ? 1.227 -1.922 5.664 1.00 96.19 89 VAL A O 1
ATOM 691 N N . GLY A 1 90 ? 2.938 -3.034 6.623 1.00 95.19 90 GLY A N 1
ATOM 692 C CA . GLY A 1 90 ? 3.913 -1.954 6.461 1.00 95.19 90 GLY A CA 1
ATOM 693 C C . GLY A 1 90 ? 4.172 -1.663 4.987 1.00 95.19 90 GLY A C 1
ATOM 694 O O . GLY A 1 90 ? 4.079 -0.520 4.560 1.00 95.19 90 GLY A O 1
ATOM 695 N N . ARG A 1 91 ? 4.358 -2.711 4.180 1.00 94.62 91 ARG A N 1
ATOM 696 C CA . ARG A 1 91 ? 4.564 -2.541 2.740 1.00 94.62 91 ARG A CA 1
ATOM 697 C C . ARG A 1 91 ? 3.380 -1.876 2.041 1.00 94.62 91 ARG A C 1
ATOM 699 O O . ARG A 1 91 ? 3.581 -0.977 1.234 1.00 94.62 91 ARG A O 1
ATOM 706 N N . VAL A 1 92 ? 2.154 -2.311 2.325 1.00 95.94 92 VAL A N 1
ATOM 707 C CA . VAL A 1 92 ? 0.958 -1.702 1.725 1.00 95.94 92 VAL A CA 1
ATOM 708 C C . VAL A 1 92 ? 0.811 -0.248 2.178 1.00 95.94 92 VAL A C 1
ATOM 710 O O . VAL A 1 92 ? 0.447 0.607 1.374 1.00 95.94 92 VAL A O 1
ATOM 713 N N . ALA A 1 93 ? 1.121 0.048 3.442 1.00 96.25 93 ALA A N 1
ATOM 714 C CA . ALA A 1 93 ? 1.122 1.407 3.969 1.00 96.25 93 ALA A CA 1
ATOM 715 C C . ALA A 1 93 ? 2.100 2.312 3.196 1.00 96.25 93 ALA A C 1
ATOM 717 O O . ALA A 1 93 ? 1.692 3.374 2.721 1.00 96.25 93 ALA A O 1
ATOM 718 N N . ASP A 1 94 ? 3.332 1.844 2.979 1.00 95.44 94 ASP A N 1
ATOM 719 C CA . ASP A 1 94 ? 4.358 2.563 2.218 1.00 95.44 94 ASP A CA 1
ATOM 720 C C . ASP A 1 94 ? 3.921 2.807 0.766 1.00 95.44 94 ASP A C 1
ATOM 722 O O . ASP A 1 94 ? 3.975 3.936 0.280 1.00 95.44 94 ASP A O 1
ATOM 726 N N . VAL A 1 95 ? 3.416 1.771 0.084 1.00 94.06 95 VAL A N 1
ATOM 727 C CA . VAL A 1 95 ? 2.982 1.862 -1.321 1.00 94.06 95 VAL A CA 1
ATOM 728 C C . VAL A 1 95 ? 1.796 2.815 -1.489 1.00 94.06 95 VAL A C 1
ATOM 730 O O . VAL A 1 95 ? 1.765 3.609 -2.426 1.00 94.06 95 VAL A O 1
ATOM 733 N N . LEU A 1 96 ? 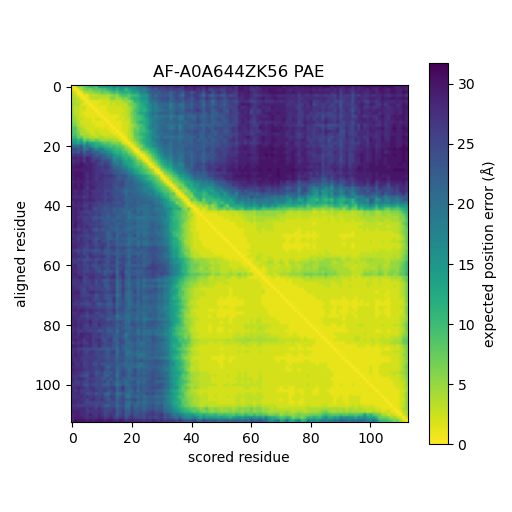0.816 2.775 -0.582 1.00 93.69 96 LEU A N 1
ATOM 734 C CA . LEU A 1 96 ? -0.372 3.633 -0.654 1.00 93.69 96 LEU A CA 1
ATOM 735 C C . LEU A 1 96 ? -0.154 5.035 -0.053 1.00 93.69 96 LEU A C 1
ATOM 737 O O . LEU A 1 96 ? -1.065 5.874 -0.113 1.00 93.69 96 LEU A O 1
ATOM 741 N N . GLY A 1 97 ? 1.021 5.297 0.531 1.00 93.94 97 GLY A N 1
ATOM 742 C CA . GLY A 1 97 ? 1.360 6.561 1.184 1.00 93.94 97 GLY A CA 1
ATOM 743 C C . GLY A 1 97 ? 0.476 6.858 2.398 1.00 93.94 97 GLY A C 1
ATOM 744 O O . GLY A 1 97 ? -0.021 7.973 2.551 1.00 93.94 97 GLY A O 1
ATOM 745 N N . VAL A 1 98 ? 0.203 5.848 3.225 1.00 94.31 98 VAL A N 1
ATOM 746 C CA . VAL A 1 98 ? -0.601 5.965 4.453 1.00 94.31 98 VAL A CA 1
ATOM 747 C C . VAL A 1 98 ? 0.123 5.314 5.627 1.00 94.31 98 VAL A C 1
ATOM 749 O O . VAL A 1 98 ? 1.123 4.635 5.455 1.00 94.31 98 VAL A O 1
ATOM 752 N N . SER A 1 99 ? -0.371 5.506 6.849 1.00 97.31 99 SER A N 1
ATOM 753 C CA . SER A 1 99 ? 0.206 4.849 8.024 1.00 97.31 99 SER A CA 1
ATOM 754 C C . SER A 1 99 ? -0.294 3.409 8.191 1.00 97.31 99 SER A C 1
ATOM 756 O O . SER A 1 99 ? -1.442 3.102 7.863 1.00 97.31 99 SER A O 1
ATOM 758 N N . SER A 1 100 ? 0.509 2.535 8.805 1.00 97.19 100 SER A N 1
ATOM 759 C CA . SER A 1 100 ? 0.078 1.176 9.182 1.00 97.19 100 SER A CA 1
ATOM 760 C C . SER A 1 100 ? -1.194 1.186 10.040 1.00 97.19 100 SER A C 1
ATOM 762 O O . SER A 1 100 ? -2.071 0.343 9.874 1.00 97.19 100 SER A O 1
ATOM 764 N N . GLN A 1 101 ? -1.353 2.185 10.916 1.00 97.31 101 GLN A N 1
ATOM 765 C CA . GLN A 1 101 ? -2.567 2.393 11.715 1.00 97.31 101 GLN A CA 1
ATOM 766 C C . GLN A 1 101 ? -3.799 2.650 10.834 1.00 97.31 101 GLN A C 1
ATOM 768 O O . GLN A 1 101 ? -4.900 2.215 11.165 1.00 97.31 101 GLN A O 1
ATOM 773 N N . THR A 1 102 ? -3.628 3.346 9.708 1.00 96.38 102 THR A N 1
ATOM 774 C CA . THR A 1 102 ? -4.701 3.579 8.734 1.00 96.38 102 THR A CA 1
ATOM 775 C C . THR A 1 102 ? -5.110 2.293 8.027 1.00 96.38 102 THR A C 1
ATOM 777 O O . THR A 1 102 ? -6.307 2.055 7.884 1.00 96.38 102 THR A O 1
ATOM 780 N N . ILE A 1 103 ? -4.148 1.437 7.671 1.00 97.31 103 ILE A N 1
ATOM 781 C CA . ILE A 1 103 ? -4.434 0.110 7.112 1.00 97.31 103 ILE A CA 1
ATOM 782 C C . ILE A 1 103 ? -5.261 -0.722 8.099 1.00 97.31 103 ILE A C 1
ATOM 784 O O . ILE A 1 103 ? -6.348 -1.172 7.746 1.00 97.31 103 ILE A O 1
ATOM 788 N N . TYR A 1 104 ? -4.814 -0.850 9.355 1.00 96.00 104 TYR A N 1
ATOM 789 C CA . TYR A 1 104 ? -5.558 -1.597 10.379 1.00 96.00 104 TYR A CA 1
ATOM 790 C C . TYR A 1 104 ? -6.970 -1.054 10.601 1.00 96.00 104 TYR A C 1
ATOM 792 O O . TYR A 1 104 ? -7.915 -1.832 10.703 1.00 96.00 104 TYR A O 1
ATOM 800 N N . ARG A 1 105 ? -7.131 0.276 10.636 1.00 95.38 105 ARG A N 1
ATOM 801 C CA . ARG A 1 105 ? -8.448 0.914 10.759 1.00 95.38 105 ARG A CA 1
ATOM 802 C C . ARG A 1 105 ? -9.377 0.504 9.616 1.00 95.38 105 ARG A C 1
ATOM 804 O O . ARG A 1 105 ? -10.537 0.201 9.866 1.00 95.38 105 ARG A O 1
ATOM 811 N N . TYR A 1 106 ? -8.887 0.493 8.377 1.00 95.25 106 TYR A N 1
ATOM 812 C CA . TYR A 1 106 ? -9.704 0.099 7.230 1.00 95.25 106 TYR A CA 1
ATOM 813 C C . TYR A 1 106 ? -10.038 -1.391 7.240 1.00 95.25 106 TYR A C 1
ATOM 815 O O . TYR A 1 106 ? -11.209 -1.721 7.099 1.00 95.25 106 TYR A O 1
ATOM 823 N N . LEU A 1 107 ? -9.073 -2.270 7.527 1.00 94.75 107 LEU A N 1
ATOM 824 C CA . LEU A 1 107 ? -9.332 -3.710 7.666 1.00 94.75 107 LEU A CA 1
ATOM 825 C C . LEU A 1 107 ? -10.380 -4.004 8.749 1.00 94.75 107 LEU A C 1
ATOM 827 O O . LEU A 1 107 ? -11.295 -4.798 8.547 1.00 94.75 107 LEU A O 1
ATOM 831 N N . GLN A 1 108 ? -10.294 -3.321 9.893 1.00 93.38 108 GLN A N 1
ATOM 832 C CA . GLN A 1 108 ? -11.270 -3.478 10.967 1.00 93.38 108 GLN A CA 1
ATOM 833 C C . GLN A 1 108 ? -12.669 -2.997 10.560 1.00 93.38 108 GLN A C 1
ATOM 835 O O . GLN A 1 108 ? -13.653 -3.601 10.978 1.00 93.38 108 GLN A O 1
ATOM 840 N N . ASN A 1 109 ? -12.768 -1.910 9.793 1.00 89.75 109 ASN A N 1
ATOM 841 C CA . ASN A 1 109 ? -14.055 -1.402 9.325 1.00 89.75 109 ASN A CA 1
ATOM 842 C C . ASN A 1 109 ? -14.716 -2.367 8.334 1.00 89.75 109 ASN A C 1
ATOM 844 O O . ASN A 1 109 ? -15.920 -2.554 8.414 1.00 89.75 109 ASN A O 1
ATOM 848 N N . MET A 1 110 ? -13.931 -3.015 7.471 1.00 87.19 110 MET A N 1
ATOM 849 C CA . MET A 1 110 ? -14.431 -3.990 6.495 1.00 87.19 110 MET A CA 1
ATOM 850 C C . MET A 1 110 ? -14.913 -5.296 7.141 1.00 87.19 110 MET A C 1
ATOM 852 O O . 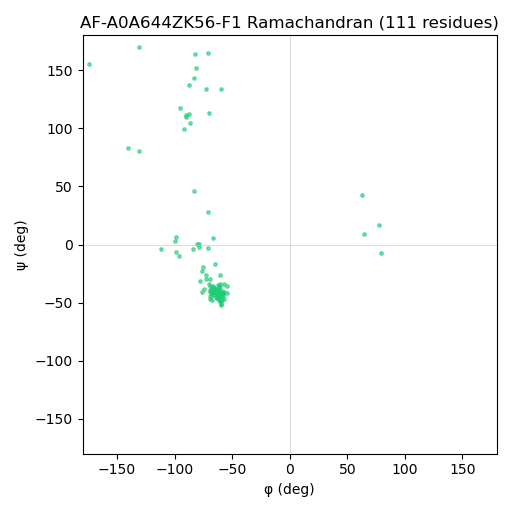MET A 1 110 ? -15.876 -5.884 6.679 1.00 87.19 110 MET A O 1
ATOM 856 N N . ASN A 1 111 ? -14.279 -5.737 8.233 1.00 77.00 111 ASN A N 1
ATOM 857 C CA . ASN A 1 111 ? -14.679 -6.950 8.963 1.00 77.00 111 ASN A CA 1
ATOM 858 C C . ASN A 1 111 ? -15.899 -6.753 9.886 1.00 77.00 111 ASN A C 1
ATOM 860 O O . ASN A 1 111 ? -16.289 -7.683 10.591 1.00 77.00 111 ASN A O 1
ATOM 864 N N . LYS A 1 112 ? -16.435 -5.530 9.972 1.00 69.44 112 LYS A N 1
ATOM 865 C CA . LYS A 1 112 ? -17.616 -5.190 10.784 1.00 69.44 112 LYS A CA 1
ATOM 866 C C . LYS A 1 112 ? -18.911 -5.132 9.971 1.00 69.44 112 LYS A C 1
ATOM 868 O O . LYS A 1 112 ? -19.964 -4.948 10.580 1.00 69.44 112 LYS A O 1
ATOM 873 N N . GLU A 1 113 ? -18.818 -5.249 8.651 1.00 5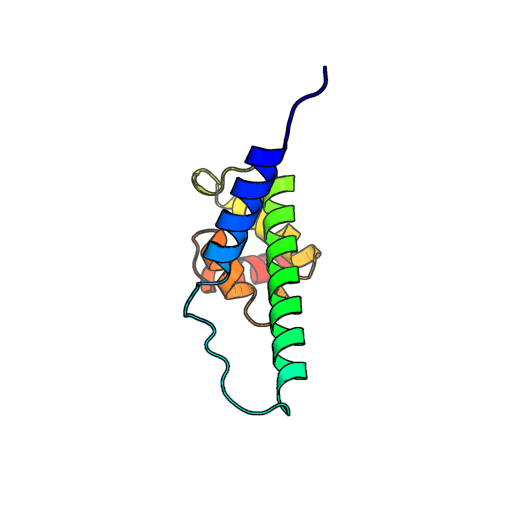1.53 113 GLU A N 1
ATOM 874 C CA . GLU A 1 113 ? -19.951 -5.365 7.726 1.00 51.53 113 GLU A CA 1
ATOM 875 C C . GLU A 1 113 ? -20.260 -6.841 7.449 1.00 51.53 113 GLU A C 1
ATOM 877 O O . GLU A 1 113 ? -21.465 -7.168 7.369 1.00 51.53 113 GLU A O 1
#

Sequence (113 aa):
MNIDITDLLRAHDLLSDLVVINPARRQDAPEAEKSFERFDGSVDSIVREIIDTVILESGLKLVDSTTSEKQALIGRMEAKGVFKFKGAVGRVADVLGVSSQTIYRYLQNMNKE

InterPro domains:
  IPR039445 Transcriptional regulator DauR-like, HTH domain [PF13309] (47-107)
  IPR039446 Transcriptional regulator DauR-like [PTHR35568] (1-112)

Mean predicted aligned error: 13.9 Å

Solvent-accessible surface area (backbone atoms only — not comparable to full-atom values): 6941 Å² total; per-residue (Å²): 134,90,76,86,54,66,68,58,52,52,52,51,51,56,53,51,55,56,65,67,70,47,83,92,67,80,86,86,79,76,93,83,56,66,71,60,56,55,51,53,55,51,52,54,48,50,51,48,52,53,52,53,47,55,46,60,76,62,74,64,56,73,90,80,51,48,73,67,57,52,49,53,51,52,50,54,38,51,77,73,47,42,71,77,44,88,69,35,54,54,54,52,14,63,74,68,73,49,50,50,68,55,52,53,53,50,56,55,57,62,75,72,112